Protein AF-A0A0G0CU16-F1 (afdb_monomer)

Solvent-accessible surface area (backbone atoms only — not comparable to full-atom values): 6388 Å² total; per-residue (Å²): 142,84,81,85,85,76,78,87,67,82,56,63,70,59,52,52,53,52,51,53,50,50,52,51,50,52,51,50,51,63,70,43,43,46,70,73,74,39,67,45,77,46,75,73,28,67,60,90,91,70,83,76,92,63,51,65,45,67,37,30,32,38,47,42,58,61,96,53,39,26,51,73,86,39,80,54,73,62,52,96,88,19,39,34,76,50,81,44,78,56,64,94,76,90,79,88,84,48,79,50,108

Sequence (101 aa):
MNNYKFEKGFNIRRFIIIFSVILLLSYGVFNARNLIIGPMIEIYSPSQNTETKENLLTIKGRAKNIAFLSLNSKPIFVDMEGLFEEKLLLSPGSNIIEIRA

Nearest PDB structures (foldseek):
  7oha-assembly1_M  TM=2.672E-01  e=1.670E+00  Saccharomyces cerevisiae
  3mxq-assembly1_A  TM=2.915E-01  e=1.479E+00  Vibrio cholerae O1 biovar El Tor str. N16961
  3mxq-assembly1_C  TM=2.730E-01  e=2.709E+00  Vibrio cholerae O1 biovar El Tor str. N16961
  5fmf-assembly1_O  TM=2.777E-01  e=7.134E+00  Saccharomyces cerevisiae
  2lnj-assembly1_A  TM=2.469E-01  e=7.579E+00  Synechocystis sp. PCC 6803

Structure (mmCIF, N/CA/C/O backbone):
data_AF-A0A0G0CU16-F1
#
_entry.id   AF-A0A0G0CU16-F1
#
loop_
_atom_site.group_PDB
_atom_site.id
_atom_site.type_symbol
_atom_site.label_atom_id
_atom_site.label_alt_id
_atom_site.label_comp_id
_atom_site.label_asym_id
_atom_site.label_entity_id
_atom_site.label_seq_id
_atom_site.pdbx_PDB_ins_code
_atom_site.Cartn_x
_atom_site.Cartn_y
_atom_site.Cartn_z
_atom_site.occupancy
_atom_site.B_iso_or_equiv
_atom_site.auth_seq_id
_atom_site.auth_comp_id
_atom_site.auth_asym_id
_atom_site.auth_atom_id
_atom_site.pdbx_PDB_model_num
ATOM 1 N N . MET A 1 1 ? 50.956 17.107 -51.784 1.00 48.44 1 MET A N 1
ATOM 2 C CA . MET A 1 1 ? 50.721 16.289 -50.577 1.00 48.44 1 MET A CA 1
ATOM 3 C C . MET A 1 1 ? 49.404 16.739 -49.973 1.00 48.44 1 MET A C 1
ATOM 5 O O . MET A 1 1 ? 49.390 17.759 -49.309 1.00 48.44 1 MET A O 1
ATOM 9 N N . ASN A 1 2 ? 48.289 16.083 -50.304 1.00 48.38 2 ASN A N 1
ATOM 10 C CA . ASN A 1 2 ? 47.008 16.397 -49.673 1.00 48.38 2 ASN A CA 1
ATOM 11 C C . ASN A 1 2 ? 46.119 15.156 -49.659 1.00 48.38 2 ASN A C 1
ATOM 13 O O . ASN A 1 2 ? 45.478 14.827 -50.649 1.00 48.38 2 ASN A O 1
ATOM 17 N N . ASN A 1 3 ? 46.124 14.462 -48.525 1.00 47.38 3 ASN A N 1
ATOM 18 C CA . ASN A 1 3 ? 45.204 13.373 -48.238 1.00 47.38 3 ASN A CA 1
ATOM 19 C C . ASN A 1 3 ? 44.310 13.827 -47.086 1.00 47.38 3 ASN A C 1
ATOM 21 O O . ASN A 1 3 ? 44.517 13.433 -45.939 1.00 47.38 3 ASN A O 1
ATOM 25 N N . TYR A 1 4 ? 43.319 14.668 -47.380 1.00 57.97 4 TYR A N 1
ATOM 26 C CA . TYR A 1 4 ? 42.223 14.893 -46.443 1.00 57.97 4 TYR A CA 1
ATOM 27 C C . TYR A 1 4 ? 41.309 13.673 -46.487 1.00 57.97 4 TYR A C 1
ATOM 29 O O . TYR A 1 4 ? 40.362 13.585 -47.259 1.00 57.97 4 TYR A O 1
ATOM 37 N N . LYS A 1 5 ? 41.668 12.679 -45.676 1.00 52.34 5 LYS A N 1
ATOM 38 C CA . LYS A 1 5 ? 40.918 11.444 -45.484 1.00 52.34 5 LYS A CA 1
ATOM 39 C C . LYS A 1 5 ? 39.932 11.648 -44.334 1.00 52.34 5 LYS A C 1
ATOM 41 O O . LYS A 1 5 ? 40.118 11.122 -43.244 1.00 52.34 5 LYS A O 1
ATOM 46 N N . PHE A 1 6 ? 38.894 12.433 -44.576 1.00 63.72 6 PHE A N 1
ATOM 47 C CA . PHE A 1 6 ? 37.722 12.482 -43.714 1.00 63.72 6 PHE A CA 1
ATOM 48 C C . PHE A 1 6 ? 36.516 12.256 -44.596 1.00 63.72 6 PHE A C 1
ATOM 50 O O . PHE A 1 6 ? 36.327 13.008 -45.534 1.00 63.72 6 PHE A O 1
ATOM 57 N N . GLU A 1 7 ? 35.785 11.181 -44.320 1.00 54.78 7 GLU A N 1
ATOM 58 C CA . GLU A 1 7 ? 34.320 11.127 -44.322 1.00 54.78 7 GLU A CA 1
ATOM 59 C C . GLU A 1 7 ? 33.933 9.697 -43.936 1.00 54.78 7 GLU A C 1
ATOM 61 O O . GLU A 1 7 ? 33.567 8.853 -44.753 1.00 54.78 7 GLU A O 1
ATOM 66 N N . LYS A 1 8 ? 34.030 9.388 -42.638 1.00 61.78 8 LYS A N 1
ATOM 67 C CA . LYS A 1 8 ? 33.235 8.287 -42.091 1.00 61.78 8 LYS A CA 1
ATOM 68 C C . LYS A 1 8 ? 31.833 8.857 -41.878 1.00 61.78 8 LYS A C 1
ATOM 70 O O . LYS A 1 8 ? 31.486 9.261 -40.773 1.00 61.78 8 LYS A O 1
ATOM 75 N N . GLY A 1 9 ? 31.093 8.981 -42.981 1.00 64.06 9 GLY A N 1
ATOM 76 C CA . GLY A 1 9 ? 29.760 9.569 -43.021 1.00 64.06 9 GLY A CA 1
ATOM 77 C C . GLY A 1 9 ? 28.836 8.939 -41.982 1.00 64.06 9 GLY A C 1
ATOM 78 O O . GLY A 1 9 ? 28.879 7.732 -41.712 1.00 64.06 9 GLY A O 1
ATOM 79 N N . PHE A 1 10 ? 28.023 9.781 -41.357 1.00 70.19 10 PHE A N 1
ATOM 80 C CA . PHE A 1 10 ? 27.027 9.380 -40.379 1.00 70.19 10 PHE A CA 1
ATOM 81 C C . PHE A 1 10 ? 26.116 8.289 -40.960 1.00 70.19 10 PHE A C 1
ATOM 83 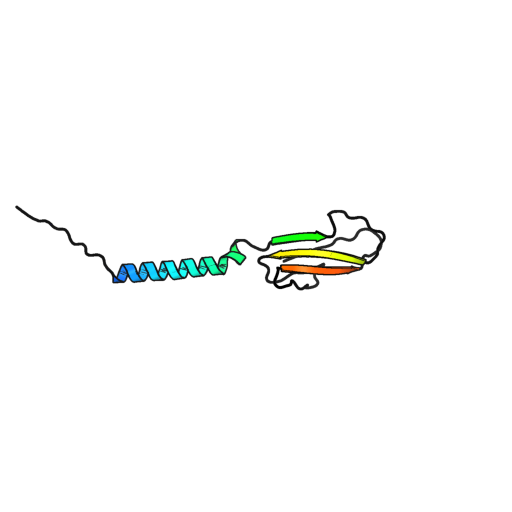O O . PHE A 1 10 ? 25.426 8.486 -41.959 1.00 70.19 10 PHE A O 1
ATOM 90 N N . ASN A 1 11 ? 26.114 7.108 -40.339 1.00 85.19 11 ASN A N 1
ATOM 91 C CA . ASN A 1 11 ? 25.302 5.987 -40.802 1.00 85.19 11 ASN A CA 1
ATOM 92 C C . ASN A 1 11 ? 23.867 6.176 -40.302 1.00 85.19 11 ASN A C 1
ATOM 94 O O . ASN A 1 11 ? 23.503 5.626 -39.261 1.00 85.19 11 ASN A O 1
ATOM 98 N N . ILE A 1 12 ? 23.056 6.931 -41.047 1.00 90.38 12 ILE A N 1
ATOM 99 C CA . ILE A 1 12 ? 21.665 7.268 -40.692 1.00 90.38 12 ILE A CA 1
ATOM 100 C C . ILE A 1 12 ? 20.838 6.041 -40.275 1.00 90.38 12 ILE A C 1
ATOM 102 O O . ILE A 1 12 ? 20.094 6.092 -39.302 1.00 90.38 12 ILE A O 1
ATOM 106 N N . ARG A 1 13 ? 21.051 4.887 -40.923 1.00 89.56 13 ARG A N 1
ATOM 107 C CA . ARG A 1 13 ? 20.410 3.615 -40.553 1.00 89.56 13 ARG A CA 1
ATOM 108 C C . ARG A 1 13 ? 20.747 3.177 -39.124 1.00 89.56 13 ARG A C 1
ATOM 110 O O . ARG A 1 13 ? 19.862 2.741 -38.398 1.00 89.56 13 ARG A O 1
ATOM 117 N N . ARG A 1 14 ? 22.017 3.279 -38.714 1.00 92.50 14 ARG A N 1
ATOM 118 C CA . ARG A 1 14 ? 22.443 2.932 -37.345 1.00 92.50 14 ARG A CA 1
ATOM 119 C C . ARG A 1 14 ? 21.867 3.912 -36.334 1.00 92.50 14 ARG A C 1
ATOM 121 O O . ARG A 1 14 ? 21.447 3.482 -35.268 1.00 92.50 14 ARG A O 1
ATOM 128 N N . PHE A 1 15 ? 21.812 5.194 -36.686 1.00 94.44 15 PHE A N 1
ATOM 129 C CA . PHE A 1 15 ? 21.200 6.207 -35.835 1.00 94.44 15 PHE A CA 1
ATOM 130 C C . PHE A 1 15 ? 19.718 5.923 -35.585 1.00 94.44 15 PHE A C 1
ATOM 132 O O . PHE A 1 15 ? 19.309 5.894 -34.431 1.00 94.44 15 PHE A O 1
ATOM 139 N N . ILE A 1 16 ? 18.943 5.629 -36.636 1.00 96.56 16 ILE A N 1
ATOM 140 C CA . ILE A 1 16 ? 17.519 5.290 -36.505 1.00 96.56 16 ILE A CA 1
ATOM 141 C C . ILE A 1 16 ? 17.336 4.072 -35.597 1.00 96.56 16 ILE A C 1
ATOM 143 O O . ILE A 1 16 ? 16.513 4.115 -34.693 1.00 96.56 16 ILE A O 1
ATOM 147 N N . ILE A 1 17 ? 18.136 3.016 -35.779 1.00 96.75 17 ILE A N 1
ATOM 148 C CA . ILE A 1 17 ? 18.046 1.810 -34.941 1.00 96.75 17 ILE A CA 1
ATOM 149 C C . ILE A 1 17 ? 18.323 2.140 -33.470 1.00 96.75 17 ILE A C 1
ATOM 151 O O . ILE A 1 17 ? 17.542 1.759 -32.604 1.00 96.75 17 ILE A O 1
ATOM 155 N N . ILE A 1 18 ? 19.408 2.864 -33.181 1.00 96.88 18 ILE A N 1
ATOM 156 C CA . ILE A 1 18 ? 19.762 3.246 -31.807 1.00 96.88 18 ILE A CA 1
ATOM 157 C C . ILE A 1 18 ? 18.662 4.119 -31.199 1.00 96.88 18 ILE A C 1
ATOM 159 O O . ILE A 1 18 ? 18.241 3.880 -30.071 1.00 96.88 18 ILE A O 1
ATOM 163 N N . PHE A 1 19 ? 18.154 5.087 -31.959 1.00 97.19 19 PHE A N 1
ATOM 164 C CA . PHE A 1 19 ? 17.080 5.967 -31.524 1.00 97.19 19 PHE A CA 1
ATOM 165 C C . PHE A 1 19 ? 15.789 5.196 -31.218 1.00 97.19 19 PHE A C 1
ATOM 167 O O . PHE A 1 19 ? 15.202 5.383 -30.155 1.00 97.19 19 PHE A O 1
ATOM 174 N N . SER A 1 20 ? 15.379 4.273 -32.092 1.00 97.81 20 SER A N 1
ATOM 175 C CA . SER A 1 20 ? 14.214 3.413 -31.864 1.00 97.81 20 SER A CA 1
ATOM 176 C C . SER A 1 20 ? 14.37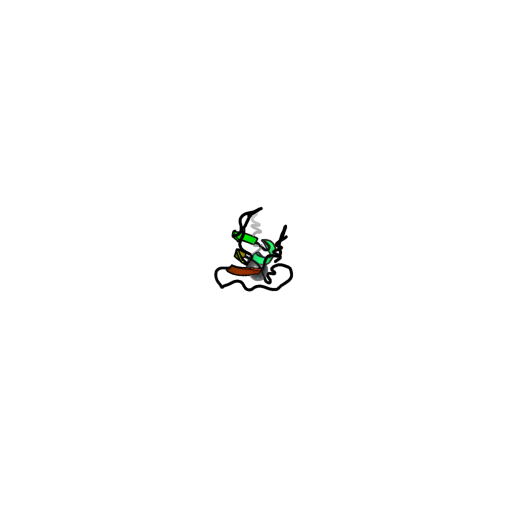8 2.533 -30.625 1.00 97.81 20 SER A C 1
ATOM 178 O O . SER A 1 20 ? 13.439 2.407 -29.844 1.00 97.81 20 SER A O 1
ATOM 180 N N . VAL A 1 21 ? 15.565 1.957 -30.402 1.00 98.19 21 VAL A N 1
ATOM 181 C CA . VAL A 1 21 ? 15.844 1.161 -29.195 1.00 98.19 21 VAL A CA 1
ATOM 182 C C . VAL A 1 21 ? 15.745 2.025 -27.940 1.00 98.19 21 VAL A C 1
ATOM 184 O O . VAL A 1 21 ? 15.101 1.616 -26.977 1.00 98.19 21 VAL A O 1
ATOM 187 N N . ILE A 1 22 ? 16.321 3.230 -27.954 1.00 98.19 22 ILE A N 1
ATOM 188 C CA . ILE A 1 22 ? 16.227 4.166 -26.827 1.00 98.19 22 ILE A CA 1
ATOM 189 C C . ILE A 1 22 ? 14.763 4.511 -26.540 1.00 98.19 22 ILE A C 1
ATOM 191 O O . ILE A 1 22 ? 14.351 4.425 -25.389 1.00 98.19 22 ILE A O 1
ATOM 195 N N . LEU A 1 23 ? 13.956 4.821 -27.561 1.00 98.31 23 LEU A N 1
ATOM 196 C CA . LEU A 1 23 ? 12.531 5.114 -27.382 1.00 98.31 23 LEU A CA 1
ATOM 197 C C . LEU A 1 23 ? 11.767 3.954 -26.736 1.00 98.31 23 LEU A C 1
ATOM 199 O O . LEU A 1 23 ? 10.984 4.178 -25.814 1.00 98.31 23 LEU A O 1
ATOM 203 N N . LEU A 1 24 ? 12.008 2.721 -27.187 1.00 98.19 24 LEU A N 1
ATOM 204 C CA . LEU A 1 24 ? 11.363 1.535 -26.621 1.00 98.19 24 LEU A CA 1
ATOM 205 C C . LEU A 1 24 ? 11.773 1.307 -25.164 1.00 98.19 24 LEU A C 1
ATOM 207 O O . LEU A 1 24 ? 10.916 1.030 -24.327 1.00 98.19 24 LEU A O 1
ATOM 211 N N . LEU A 1 25 ? 13.060 1.467 -24.842 1.00 97.81 25 LEU A N 1
ATOM 212 C CA . LEU A 1 25 ? 13.553 1.345 -23.470 1.00 97.81 25 LEU A CA 1
ATOM 213 C C . LEU A 1 25 ? 12.980 2.442 -22.569 1.00 97.81 25 LEU A C 1
ATOM 215 O O . LEU A 1 25 ? 12.480 2.140 -21.488 1.00 97.81 25 LEU A O 1
ATOM 219 N N . SER A 1 26 ? 12.991 3.698 -23.019 1.00 97.50 26 SER A N 1
ATOM 220 C CA . SER A 1 26 ? 12.401 4.821 -22.286 1.00 97.50 26 SER A CA 1
ATOM 221 C C . SER A 1 26 ? 10.913 4.606 -22.032 1.00 97.50 26 SER A C 1
ATOM 223 O O . SER A 1 26 ? 10.448 4.816 -20.914 1.00 97.50 26 SER A O 1
ATOM 225 N N . TYR A 1 27 ? 10.169 4.135 -23.035 1.00 97.31 27 TYR A N 1
ATOM 226 C CA . TYR A 1 27 ? 8.757 3.807 -22.876 1.00 97.31 27 TYR A CA 1
ATOM 227 C C . TYR A 1 27 ? 8.549 2.645 -21.897 1.00 97.31 27 TYR A C 1
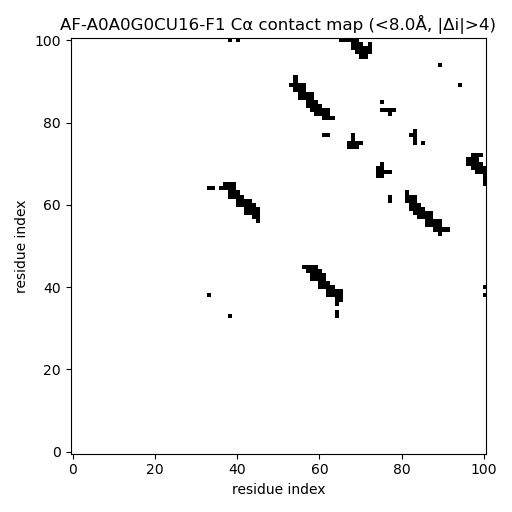ATOM 229 O O . TYR A 1 27 ? 7.679 2.721 -21.030 1.00 97.31 27 TYR A O 1
ATOM 237 N N . GLY A 1 28 ? 9.370 1.596 -21.978 1.00 97.19 28 GLY A N 1
ATOM 238 C CA . GLY A 1 28 ? 9.335 0.475 -21.040 1.00 97.19 28 GLY A CA 1
ATOM 239 C C . GLY A 1 28 ? 9.538 0.927 -19.593 1.00 97.19 28 GLY A C 1
ATOM 240 O O . GLY A 1 28 ? 8.715 0.623 -18.733 1.00 97.19 28 GLY A O 1
ATOM 241 N N . VAL A 1 29 ? 10.571 1.734 -19.337 1.00 96.62 29 VAL A N 1
ATOM 242 C CA . VAL A 1 29 ? 10.847 2.304 -18.007 1.00 96.62 29 VAL A CA 1
ATOM 243 C C . VAL A 1 29 ? 9.705 3.207 -17.543 1.00 96.62 29 VAL A C 1
ATOM 245 O O . VAL A 1 29 ? 9.275 3.113 -16.396 1.00 96.62 29 VAL A O 1
ATOM 248 N N . PHE A 1 30 ? 9.166 4.048 -18.430 1.00 95.88 30 PHE A N 1
ATOM 249 C CA . PHE A 1 30 ? 8.046 4.922 -18.096 1.00 95.88 30 PHE A CA 1
ATOM 250 C C . PHE A 1 30 ? 6.807 4.131 -17.664 1.00 95.88 30 PHE A C 1
ATOM 252 O O . PHE A 1 30 ? 6.164 4.506 -16.685 1.00 95.88 30 PHE A O 1
ATOM 259 N N . ASN A 1 31 ? 6.480 3.025 -18.337 1.00 94.44 31 ASN A N 1
ATOM 260 C CA . ASN A 1 31 ? 5.356 2.170 -17.942 1.00 94.44 31 ASN A CA 1
ATOM 261 C C . ASN A 1 31 ? 5.648 1.373 -16.668 1.00 94.44 31 ASN A C 1
ATOM 263 O O . ASN A 1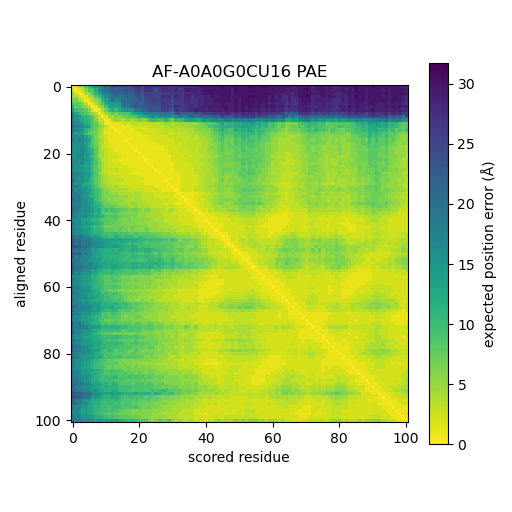 31 ? 4.781 1.255 -15.806 1.00 94.44 31 ASN A O 1
ATOM 267 N N . ALA A 1 32 ? 6.877 0.878 -16.509 1.00 93.81 32 ALA A N 1
ATOM 268 C CA . ALA A 1 32 ? 7.287 0.105 -15.341 1.00 93.81 32 ALA A CA 1
ATOM 269 C C . ALA A 1 32 ? 7.494 0.957 -14.076 1.00 93.81 32 ALA A C 1
ATOM 271 O O . ALA A 1 32 ? 7.666 0.398 -12.997 1.00 93.81 32 ALA A O 1
ATOM 272 N N . ARG A 1 33 ? 7.462 2.295 -14.167 1.00 93.69 33 ARG A N 1
ATOM 273 C CA . ARG A 1 33 ? 7.787 3.205 -13.053 1.00 93.69 33 ARG A CA 1
ATOM 274 C C . ARG A 1 33 ? 7.037 2.884 -11.753 1.00 93.69 33 ARG A C 1
ATOM 276 O O . ARG A 1 33 ? 7.647 2.896 -10.692 1.00 93.69 33 ARG A O 1
ATOM 283 N N . ASN A 1 34 ? 5.746 2.553 -11.833 1.00 90.88 34 ASN A N 1
ATOM 284 C CA . ASN A 1 34 ? 4.930 2.266 -10.649 1.00 90.88 34 ASN A CA 1
ATOM 285 C C . ASN A 1 34 ? 5.374 0.956 -9.982 1.00 90.88 34 ASN A C 1
ATOM 287 O O . ASN A 1 34 ? 5.438 0.882 -8.762 1.00 90.88 34 ASN A O 1
ATOM 291 N N . LEU A 1 35 ? 5.748 -0.044 -10.786 1.00 89.75 35 LEU A N 1
ATOM 292 C CA . LEU A 1 35 ? 6.287 -1.312 -10.297 1.00 89.75 35 LEU A CA 1
ATOM 293 C C . LEU A 1 35 ? 7.683 -1.134 -9.678 1.00 89.75 35 LEU A C 1
ATOM 295 O O . LEU A 1 35 ? 7.979 -1.753 -8.665 1.00 89.75 35 LEU A O 1
ATOM 299 N N . ILE A 1 36 ? 8.523 -0.273 -10.264 1.00 92.38 36 ILE A N 1
ATOM 300 C CA . ILE A 1 36 ? 9.885 0.010 -9.779 1.00 92.38 36 ILE A CA 1
ATOM 301 C C . ILE A 1 36 ? 9.859 0.776 -8.449 1.00 92.38 36 ILE A C 1
ATOM 303 O O . ILE A 1 36 ? 10.652 0.477 -7.561 1.00 92.38 36 ILE A O 1
ATOM 307 N N . ILE A 1 37 ? 8.968 1.764 -8.308 1.00 93.06 37 ILE A N 1
ATOM 308 C CA . ILE A 1 37 ? 8.803 2.532 -7.060 1.00 93.06 37 ILE A CA 1
ATOM 309 C C . ILE A 1 37 ? 8.192 1.652 -5.962 1.00 93.06 37 ILE A C 1
ATOM 311 O O . ILE A 1 37 ? 8.510 1.823 -4.787 1.00 93.06 37 ILE A O 1
ATOM 315 N N . GLY A 1 38 ? 7.342 0.701 -6.354 1.00 92.31 38 GLY A N 1
ATOM 316 C CA . GLY A 1 38 ? 6.649 -0.191 -5.441 1.00 92.31 38 GLY A CA 1
ATOM 317 C C . GLY A 1 38 ? 5.421 0.452 -4.786 1.00 92.31 38 GLY A C 1
ATOM 318 O O . GLY A 1 38 ? 5.142 1.643 -4.992 1.00 92.31 38 GLY A O 1
ATOM 319 N N . PRO A 1 39 ? 4.666 -0.352 -4.018 1.00 94.50 39 PRO A N 1
ATOM 320 C CA . PRO A 1 39 ? 3.445 0.083 -3.362 1.00 94.50 39 PRO A CA 1
ATOM 321 C C . PRO A 1 39 ? 3.751 1.060 -2.222 1.00 94.50 39 PRO A C 1
ATOM 323 O O . PRO A 1 39 ? 4.677 0.864 -1.438 1.00 94.50 39 PRO A O 1
ATOM 326 N N . MET A 1 40 ? 2.934 2.102 -2.101 1.00 95.25 40 MET A N 1
ATOM 327 C CA . MET A 1 40 ? 2.982 3.048 -0.988 1.00 95.25 40 MET A CA 1
ATOM 328 C C . MET A 1 40 ? 1.615 3.084 -0.318 1.00 95.25 40 MET A C 1
ATOM 330 O O . MET A 1 40 ? 0.616 3.346 -0.984 1.00 95.25 40 MET A O 1
ATOM 334 N N . ILE A 1 41 ? 1.584 2.843 0.991 1.00 95.69 41 ILE A N 1
ATOM 335 C CA . ILE A 1 41 ? 0.371 2.896 1.806 1.00 95.69 41 ILE A CA 1
ATOM 336 C C . ILE A 1 41 ? 0.572 3.948 2.893 1.00 95.69 41 ILE A C 1
ATOM 338 O O . ILE A 1 41 ? 1.557 3.919 3.626 1.00 95.69 41 ILE A O 1
ATOM 342 N N . GLU A 1 42 ? -0.383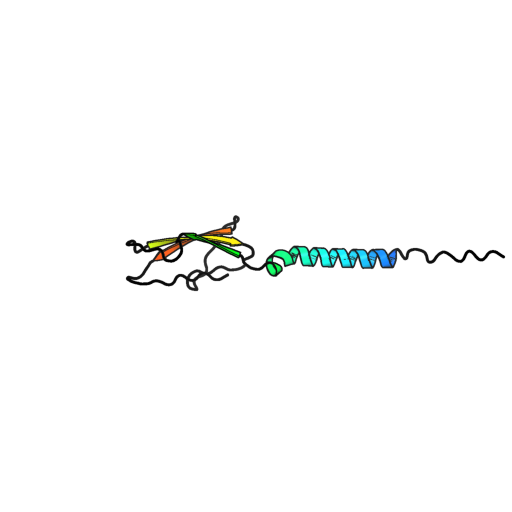 4.860 3.003 1.00 95.88 42 GLU A N 1
ATOM 343 C CA . GLU A 1 42 ? -0.462 5.879 4.039 1.00 95.88 42 GLU A CA 1
ATOM 344 C C . GLU A 1 42 ? -1.767 5.676 4.816 1.00 95.88 42 GLU A C 1
ATOM 346 O O . GLU A 1 42 ? -2.844 5.639 4.223 1.00 95.88 42 GLU A O 1
ATOM 351 N N . ILE A 1 43 ? -1.682 5.516 6.137 1.00 96.06 43 ILE A N 1
ATOM 352 C CA . ILE A 1 43 ? -2.853 5.330 7.002 1.00 96.06 43 ILE A CA 1
ATOM 353 C C . ILE A 1 43 ? -3.196 6.669 7.655 1.00 96.06 43 ILE A C 1
ATOM 355 O O . ILE A 1 43 ? -2.371 7.249 8.355 1.00 96.06 43 ILE A O 1
ATOM 359 N N . TYR A 1 44 ? -4.420 7.148 7.432 1.00 96.12 44 TYR A N 1
ATOM 360 C CA . TYR A 1 44 ? -4.951 8.376 8.032 1.00 96.12 44 TYR A CA 1
ATOM 361 C C . TYR A 1 44 ? -5.701 8.104 9.338 1.00 96.12 44 TYR A C 1
ATOM 363 O O . TYR A 1 44 ? -5.693 8.931 10.244 1.00 96.12 44 TYR A O 1
ATOM 371 N N . SER A 1 45 ? -6.364 6.950 9.429 1.00 94.94 45 SER A N 1
ATOM 372 C CA . SER A 1 45 ? -7.090 6.495 10.615 1.00 94.94 45 SER A CA 1
ATOM 373 C C . SER A 1 45 ? -7.114 4.966 10.648 1.00 94.94 45 SER A C 1
ATOM 375 O O . SER A 1 45 ? -7.285 4.361 9.588 1.00 94.94 45 SER A O 1
ATOM 377 N N . PRO A 1 46 ? -7.025 4.321 11.822 1.00 93.94 46 PRO A N 1
ATOM 378 C CA . PRO A 1 46 ? -6.730 4.908 13.134 1.00 93.94 46 PRO A CA 1
ATOM 379 C C . PRO A 1 46 ? -5.269 5.377 13.242 1.00 93.94 46 PRO A C 1
ATOM 381 O O . PRO A 1 46 ? -4.422 4.979 12.443 1.00 93.94 46 PRO A O 1
ATOM 384 N N . SER A 1 47 ? -4.952 6.189 14.253 1.00 92.12 47 SER A N 1
ATOM 385 C CA . SER A 1 47 ? -3.553 6.415 14.623 1.00 92.12 47 SER A CA 1
ATOM 386 C C . SER A 1 47 ? -2.968 5.156 15.269 1.00 92.12 47 SER A C 1
ATOM 388 O O . SER A 1 47 ? -3.686 4.293 15.791 1.00 92.12 47 SER A O 1
ATOM 390 N N . GLN A 1 48 ? -1.645 5.028 15.231 1.00 89.12 48 GLN A N 1
ATOM 391 C CA . GLN A 1 48 ? -0.968 3.876 15.814 1.00 89.12 48 GLN A CA 1
ATOM 392 C C . GLN A 1 48 ? -1.277 3.764 17.317 1.00 89.12 48 GLN A C 1
ATOM 394 O O . GLN A 1 48 ? -1.214 4.756 18.039 1.00 89.12 48 GLN A O 1
ATOM 399 N N . ASN A 1 49 ? -1.597 2.548 17.775 1.00 89.19 49 ASN A N 1
ATOM 400 C CA . ASN A 1 49 ? -1.974 2.239 19.162 1.00 89.19 49 ASN A CA 1
ATOM 401 C C . ASN A 1 49 ? -3.218 2.998 19.675 1.00 89.19 49 ASN A C 1
ATOM 403 O O . ASN A 1 49 ? -3.284 3.359 20.846 1.00 89.19 49 ASN A O 1
ATOM 407 N N . THR A 1 50 ? -4.207 3.246 18.809 1.00 91.38 50 THR A N 1
ATOM 408 C CA . THR A 1 50 ? -5.489 3.846 19.219 1.00 91.38 50 THR A CA 1
ATOM 409 C C . THR A 1 50 ? -6.232 2.963 20.224 1.00 91.38 50 THR A C 1
ATOM 411 O O . THR A 1 50 ? -6.454 1.779 19.974 1.00 91.38 50 THR A O 1
ATOM 414 N N . GLU A 1 51 ? -6.709 3.572 21.310 1.00 93.69 51 GLU A N 1
ATOM 415 C CA . GLU A 1 51 ? -7.665 2.973 22.241 1.00 93.69 51 GLU A CA 1
ATOM 416 C C . GLU A 1 51 ? -9.076 3.496 21.952 1.00 93.69 51 GLU A C 1
ATOM 418 O O . GLU A 1 51 ? -9.287 4.697 21.782 1.00 93.69 51 GLU A O 1
ATOM 423 N N . THR A 1 52 ? -10.064 2.603 21.905 1.00 93.19 52 THR A N 1
ATOM 424 C CA . THR A 1 52 ? -11.466 2.974 21.689 1.00 93.19 52 THR A CA 1
ATOM 425 C C . THR A 1 52 ? -12.405 2.102 22.513 1.00 93.19 52 THR A C 1
ATOM 427 O O . THR A 1 52 ? -12.099 0.953 22.829 1.00 93.19 52 THR A O 1
ATOM 430 N N . LYS A 1 53 ? -13.562 2.667 22.872 1.00 93.94 53 LYS A N 1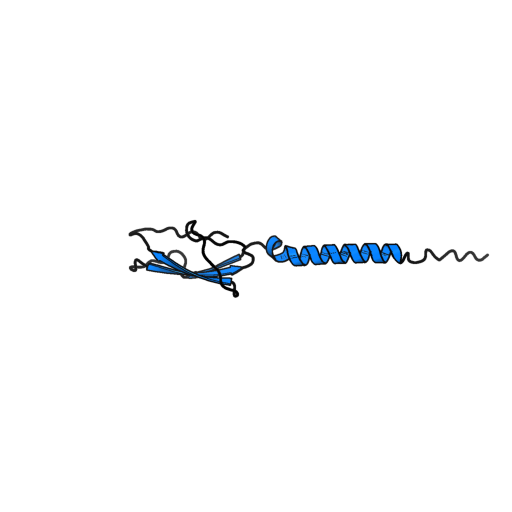
ATOM 431 C CA . LYS A 1 53 ? -14.687 1.945 23.488 1.00 93.94 53 LYS A CA 1
ATOM 432 C C . LYS A 1 53 ? -15.711 1.477 22.453 1.00 93.94 53 LYS A C 1
ATOM 434 O O . LYS A 1 53 ? -16.651 0.770 22.802 1.00 93.94 53 LYS A O 1
ATOM 439 N N . GLU A 1 54 ? -15.566 1.918 21.207 1.00 92.94 54 GLU A N 1
ATOM 440 C CA . GLU A 1 54 ? -16.449 1.538 20.116 1.00 92.94 54 GLU A CA 1
ATOM 441 C C . GLU A 1 54 ? -16.029 0.186 19.546 1.00 92.94 54 GLU A C 1
ATOM 443 O O . GLU A 1 54 ? -14.851 -0.067 19.305 1.00 92.94 54 GLU A O 1
ATOM 448 N N . ASN A 1 55 ? -17.008 -0.670 19.261 1.00 93.38 55 ASN A N 1
ATOM 449 C CA . ASN A 1 55 ? -16.748 -1.964 18.631 1.00 93.38 55 ASN A CA 1
ATOM 450 C C . ASN A 1 55 ? -16.614 -1.856 17.106 1.00 93.38 55 ASN A C 1
ATOM 452 O O . ASN A 1 55 ? -16.374 -2.863 16.451 1.00 93.38 55 ASN A O 1
ATOM 456 N N . LEU A 1 56 ? -16.803 -0.674 16.518 1.00 95.12 56 LEU A N 1
ATOM 457 C CA . LEU A 1 56 ? -16.708 -0.449 15.081 1.00 95.12 56 LEU A CA 1
ATOM 458 C C . LEU A 1 56 ? -15.670 0.636 14.818 1.00 95.12 56 LEU A C 1
ATOM 460 O O . LEU A 1 56 ? -15.851 1.776 15.226 1.00 95.12 56 LEU A O 1
ATOM 464 N N . LEU A 1 57 ? -14.602 0.287 14.112 1.00 95.00 57 LEU A N 1
ATOM 465 C CA . LEU A 1 57 ? -13.516 1.200 13.795 1.00 95.00 57 LEU A CA 1
ATOM 466 C C . LEU A 1 57 ? -13.487 1.481 12.298 1.00 95.00 57 LEU A C 1
ATOM 468 O O . LEU A 1 57 ? -13.551 0.561 11.486 1.00 95.00 57 LEU A O 1
ATOM 472 N N . THR A 1 58 ? -13.369 2.754 11.927 1.00 96.00 58 THR A N 1
ATOM 473 C CA . THR A 1 58 ? -13.224 3.144 10.521 1.00 96.00 58 THR A CA 1
ATOM 474 C C . THR A 1 58 ? -11.753 3.354 10.190 1.00 96.00 58 THR A C 1
ATOM 47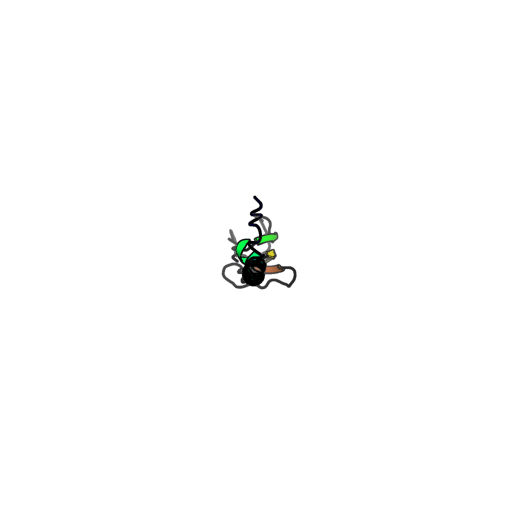6 O O . THR A 1 58 ? -11.077 4.204 10.777 1.00 96.00 58 THR A O 1
ATOM 479 N N . ILE A 1 59 ? -11.271 2.575 9.230 1.00 96.50 59 ILE A N 1
ATOM 480 C CA . ILE A 1 59 ? -9.906 2.613 8.729 1.00 96.50 59 ILE A CA 1
ATOM 481 C C . ILE A 1 59 ? -9.920 3.420 7.440 1.00 96.50 59 ILE A C 1
ATOM 483 O O . ILE A 1 59 ? -10.672 3.107 6.518 1.00 96.50 59 ILE A O 1
ATOM 487 N N . LYS A 1 60 ? -9.103 4.468 7.389 1.00 97.12 60 LYS A N 1
ATOM 488 C CA . LYS A 1 60 ? -8.975 5.358 6.236 1.00 97.12 60 LYS A CA 1
ATOM 489 C C . LYS A 1 60 ? -7.518 5.492 5.864 1.00 97.12 60 LYS A C 1
ATOM 491 O O . LYS A 1 60 ? -6.659 5.604 6.739 1.00 97.12 60 LYS A O 1
ATOM 496 N N . GLY A 1 61 ? -7.247 5.557 4.576 1.00 97.06 61 GLY A N 1
ATOM 497 C CA . GLY A 1 61 ? -5.894 5.748 4.093 1.00 97.06 61 GLY A CA 1
ATOM 498 C C . GLY A 1 61 ? -5.846 6.010 2.604 1.00 97.06 61 GLY A C 1
ATOM 499 O O . GLY A 1 61 ? -6.872 6.161 1.940 1.00 97.06 61 GLY A O 1
ATOM 500 N N . ARG A 1 62 ? -4.622 6.050 2.091 1.00 97.38 62 ARG A N 1
ATOM 501 C CA . ARG A 1 62 ? -4.319 6.150 0.673 1.00 97.38 62 ARG A CA 1
ATOM 502 C C . ARG A 1 62 ? -3.325 5.070 0.281 1.00 97.38 62 ARG A C 1
ATOM 504 O O . ARG A 1 62 ? -2.309 4.896 0.946 1.00 97.38 62 ARG A O 1
ATOM 511 N N . ALA A 1 63 ? -3.582 4.390 -0.825 1.00 96.81 63 ALA A N 1
ATOM 512 C CA . ALA A 1 63 ? -2.659 3.464 -1.451 1.00 96.81 63 ALA A CA 1
ATOM 513 C C . ALA A 1 63 ? -2.303 3.941 -2.867 1.00 96.81 63 ALA A C 1
ATOM 515 O O . ALA A 1 63 ? -3.159 4.371 -3.639 1.00 96.81 63 ALA A O 1
ATOM 516 N N . LYS A 1 64 ? -1.018 3.881 -3.214 1.00 95.62 64 LYS A N 1
ATOM 517 C CA . LYS A 1 64 ? -0.483 4.241 -4.532 1.00 95.62 64 LYS A CA 1
ATOM 518 C C . LYS A 1 64 ? 0.382 3.117 -5.074 1.00 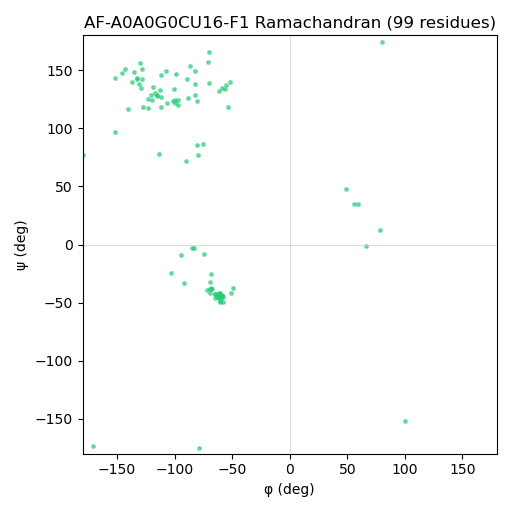95.62 64 LYS A C 1
ATOM 520 O O . LYS A 1 64 ? 1.035 2.418 -4.305 1.00 95.62 64 LYS A O 1
ATOM 525 N N . ASN A 1 65 ? 0.430 3.003 -6.403 1.00 94.19 65 ASN A N 1
ATOM 526 C CA . ASN A 1 65 ? 1.201 1.979 -7.118 1.00 94.19 65 ASN A CA 1
ATOM 527 C C . ASN A 1 65 ? 0.841 0.545 -6.696 1.00 94.19 65 ASN A C 1
ATOM 529 O O . ASN A 1 65 ? 1.705 -0.327 -6.649 1.00 94.19 65 ASN A O 1
ATOM 533 N N . ILE A 1 66 ? -0.431 0.311 -6.376 1.00 92.56 66 ILE A N 1
ATOM 534 C CA . ILE A 1 66 ? -0.926 -0.998 -5.961 1.00 92.56 66 ILE A CA 1
ATOM 535 C C . ILE A 1 66 ? -1.781 -1.622 -7.065 1.00 92.56 66 ILE A C 1
ATOM 537 O O . ILE A 1 66 ? -2.452 -0.912 -7.813 1.00 92.56 66 ILE A O 1
ATOM 541 N N . ALA A 1 67 ? -1.770 -2.950 -7.150 1.00 89.38 67 ALA A N 1
ATOM 542 C CA . ALA A 1 67 ? -2.720 -3.711 -7.967 1.00 89.38 67 ALA A CA 1
ATOM 543 C C . ALA A 1 67 ? -3.814 -4.367 -7.111 1.00 89.38 67 ALA A C 1
ATOM 545 O O . ALA A 1 67 ? -4.904 -4.654 -7.599 1.00 89.38 67 ALA A O 1
ATOM 546 N N . PHE A 1 68 ? -3.515 -4.603 -5.835 1.00 92.81 68 PHE A N 1
ATOM 547 C CA . PHE A 1 68 ? -4.377 -5.266 -4.876 1.00 92.81 68 PHE A CA 1
ATOM 548 C C . PHE A 1 68 ? -4.152 -4.637 -3.499 1.00 92.81 68 PHE A C 1
ATOM 550 O O . PHE A 1 68 ? -3.049 -4.194 -3.198 1.00 92.81 68 PHE A O 1
ATOM 557 N N . LEU A 1 69 ? -5.196 -4.576 -2.677 1.00 96.38 69 LEU A N 1
ATOM 558 C CA . LEU A 1 69 ? -5.106 -4.157 -1.284 1.00 96.38 69 LEU A CA 1
ATOM 559 C C . LEU A 1 69 ? -5.952 -5.105 -0.450 1.00 96.38 69 LEU A C 1
ATOM 561 O O . LEU A 1 69 ? -7.053 -5.485 -0.853 1.00 96.38 69 LEU A O 1
ATOM 565 N N . SER A 1 70 ? -5.456 -5.468 0.723 1.00 96.69 70 SER A N 1
ATOM 566 C CA . SER A 1 70 ? -6.207 -6.267 1.680 1.00 96.69 70 SER A CA 1
ATOM 567 C C . SER A 1 70 ? -6.130 -5.696 3.085 1.00 96.69 70 SER A C 1
ATOM 569 O O . SER A 1 70 ? -5.090 -5.193 3.508 1.00 96.69 70 SER A O 1
ATOM 571 N N . LEU A 1 71 ? -7.250 -5.820 3.791 1.00 96.56 71 LEU A N 1
ATOM 572 C CA . LEU A 1 71 ? -7.422 -5.559 5.211 1.00 96.56 71 LEU A CA 1
ATOM 573 C C . LEU A 1 71 ? -7.679 -6.897 5.908 1.00 96.56 71 LEU A C 1
ATOM 575 O O . LEU A 1 71 ? -8.681 -7.549 5.620 1.00 96.56 71 LEU A O 1
ATOM 579 N N . ASN A 1 72 ? -6.809 -7.316 6.827 1.00 94.75 72 ASN A N 1
ATOM 580 C CA . ASN A 1 72 ? -6.929 -8.594 7.543 1.00 94.75 72 ASN A CA 1
ATOM 581 C C . ASN A 1 72 ? -7.185 -9.784 6.593 1.00 94.75 72 ASN A C 1
ATOM 583 O O . ASN A 1 72 ? -8.093 -10.585 6.802 1.00 94.75 72 ASN A O 1
ATOM 587 N N . SER A 1 73 ? -6.402 -9.877 5.512 1.00 93.88 73 SER A N 1
ATOM 588 C CA . SER A 1 73 ? -6.548 -10.866 4.423 1.00 93.88 73 SER A CA 1
ATOM 589 C C . SER A 1 73 ? -7.820 -10.757 3.565 1.00 93.88 73 SER A C 1
ATOM 591 O O . SER A 1 73 ? -7.965 -11.507 2.600 1.00 93.88 73 SER A O 1
ATOM 593 N N . LYS A 1 74 ? -8.728 -9.815 3.847 1.00 94.50 74 LYS A N 1
ATOM 594 C CA . LYS A 1 74 ? -9.895 -9.527 3.005 1.00 94.50 74 LYS A CA 1
ATOM 595 C C . LYS A 1 74 ? -9.520 -8.480 1.946 1.00 94.50 74 LYS A C 1
ATOM 597 O O . LYS A 1 74 ? -9.063 -7.407 2.330 1.00 94.50 74 LYS A O 1
ATOM 602 N N . PRO A 1 75 ? -9.741 -8.735 0.644 1.00 96.50 75 PRO A N 1
ATOM 603 C CA . PRO A 1 75 ? -9.591 -7.718 -0.394 1.00 96.50 75 PRO A CA 1
ATOM 604 C C . PRO A 1 75 ? -10.452 -6.483 -0.111 1.00 96.50 75 PRO A C 1
ATOM 606 O O . PRO A 1 75 ? -11.620 -6.619 0.264 1.00 96.50 75 PRO A O 1
ATOM 609 N N . ILE A 1 76 ? -9.885 -5.298 -0.320 1.00 96.75 76 ILE A N 1
ATOM 610 C CA . ILE A 1 76 ? -10.586 -4.015 -0.213 1.00 96.75 76 ILE A CA 1
ATOM 611 C C . ILE A 1 76 ? -10.330 -3.173 -1.460 1.00 96.75 76 ILE A C 1
ATOM 613 O O . ILE A 1 76 ? -9.344 -3.375 -2.172 1.00 96.75 76 ILE A O 1
ATOM 617 N N . PHE A 1 77 ? -11.240 -2.246 -1.739 1.00 94.69 77 PHE A N 1
ATOM 618 C CA . PHE A 1 77 ? -11.166 -1.405 -2.928 1.00 94.69 77 PHE A CA 1
ATOM 619 C C . PHE A 1 77 ? -10.577 -0.036 -2.598 1.00 94.69 77 PHE A C 1
ATOM 621 O O . PHE A 1 77 ? -10.788 0.508 -1.515 1.00 94.69 77 PHE A O 1
ATOM 628 N N . VAL A 1 78 ? -9.849 0.510 -3.567 1.00 95.56 78 VAL A N 1
ATOM 629 C CA . VAL A 1 78 ? -9.380 1.896 -3.578 1.00 95.56 78 VAL A CA 1
ATOM 630 C C . VAL A 1 78 ? -10.111 2.648 -4.679 1.00 95.56 78 VAL A C 1
ATOM 632 O O . VAL A 1 78 ? -10.439 2.066 -5.717 1.00 95.56 78 VAL A O 1
ATOM 635 N N . ASP A 1 79 ? -10.382 3.925 -4.453 1.00 95.25 79 ASP A N 1
ATOM 636 C CA . ASP A 1 79 ? -10.965 4.797 -5.469 1.00 95.25 79 ASP A CA 1
ATOM 637 C C . ASP A 1 79 ? -9.920 5.288 -6.493 1.00 95.25 79 ASP A C 1
ATOM 639 O O . ASP A 1 79 ? -8.758 4.866 -6.499 1.00 95.25 79 ASP A O 1
ATOM 643 N N . MET A 1 80 ? -10.345 6.170 -7.404 1.00 92.50 80 MET A N 1
ATOM 644 C CA . MET A 1 80 ? -9.496 6.703 -8.477 1.00 92.50 80 MET A CA 1
ATOM 645 C C . MET A 1 80 ? -8.385 7.620 -7.946 1.00 92.50 80 MET A C 1
ATOM 647 O O . MET A 1 80 ? -7.330 7.753 -8.568 1.00 92.50 80 MET A O 1
ATOM 651 N N . GLU A 1 81 ? -8.605 8.230 -6.787 1.00 94.62 81 GLU A N 1
ATOM 652 C CA . GLU A 1 81 ? -7.665 9.070 -6.056 1.00 94.62 81 GLU A CA 1
ATOM 653 C C . GLU A 1 81 ? -6.711 8.242 -5.167 1.00 94.62 81 GLU A C 1
ATOM 655 O O . GLU A 1 81 ? -5.792 8.793 -4.540 1.00 94.62 81 GLU A O 1
ATOM 660 N N . GLY A 1 82 ? -6.907 6.920 -5.132 1.00 95.06 82 GLY A N 1
ATOM 661 C CA . GLY A 1 82 ? -6.160 5.955 -4.334 1.00 95.06 82 GLY A CA 1
ATOM 662 C C . GLY A 1 82 ? -6.575 5.922 -2.865 1.00 95.06 82 GLY A C 1
ATOM 663 O O . GLY A 1 82 ? -5.842 5.368 -2.053 1.00 95.06 82 GLY A O 1
ATOM 664 N N . LEU A 1 83 ? -7.687 6.541 -2.482 1.00 97.50 83 LEU A N 1
ATOM 665 C CA . LEU A 1 83 ? -8.205 6.519 -1.118 1.00 97.50 83 LEU A CA 1
ATOM 666 C C . LEU A 1 83 ? -9.007 5.239 -0.866 1.00 97.50 83 LEU A C 1
ATOM 668 O O . LEU A 1 83 ? -9.638 4.685 -1.765 1.00 97.50 83 LEU A O 1
ATOM 672 N N . PHE A 1 84 ? -8.990 4.774 0.379 1.00 97.12 84 PHE A N 1
ATOM 673 C CA . PHE A 1 84 ? -9.860 3.698 0.845 1.00 97.12 84 PHE A CA 1
ATOM 674 C C . PHE A 1 84 ? -10.468 4.042 2.201 1.00 97.12 84 PHE A C 1
ATOM 676 O O . PHE A 1 84 ? -9.850 4.719 3.031 1.00 97.12 84 PHE A O 1
ATOM 683 N N . GLU A 1 85 ? -11.680 3.538 2.425 1.00 97.12 85 GLU A N 1
ATOM 684 C CA . GLU A 1 85 ? -12.403 3.645 3.686 1.00 97.12 85 GLU A CA 1
ATOM 685 C C . GLU A 1 85 ? -13.134 2.333 3.969 1.00 97.12 85 GLU A C 1
ATOM 687 O O . GLU A 1 85 ? -14.034 1.935 3.236 1.00 97.12 85 GLU A O 1
ATOM 692 N N . GLU A 1 86 ? -12.751 1.666 5.054 1.00 96.69 86 GLU A N 1
ATOM 693 C CA . GLU A 1 86 ? -13.286 0.361 5.432 1.00 96.69 86 GLU A CA 1
ATOM 694 C C . GLU A 1 86 ? -13.662 0.346 6.910 1.00 96.69 86 GLU A C 1
ATOM 696 O O . GLU A 1 86 ? -12.980 0.921 7.759 1.00 96.69 86 GLU A O 1
ATOM 701 N N . LYS A 1 87 ? -14.764 -0.332 7.232 1.00 95.12 87 LYS A N 1
ATOM 702 C CA . LYS A 1 87 ? -15.240 -0.485 8.609 1.00 95.12 87 LYS A CA 1
ATOM 703 C C . LYS A 1 87 ? -14.859 -1.863 9.129 1.00 95.12 87 LYS A C 1
ATOM 705 O O . LYS A 1 87 ? -15.240 -2.874 8.544 1.00 95.12 87 LYS A O 1
ATOM 710 N N . LEU A 1 88 ? -14.143 -1.895 10.247 1.00 94.50 88 LEU A N 1
ATOM 711 C CA . LEU A 1 88 ? -13.710 -3.112 10.916 1.00 94.50 88 LEU A CA 1
ATOM 712 C C . LEU A 1 88 ? -14.445 -3.265 12.249 1.00 94.50 88 LEU A C 1
ATOM 714 O O . LEU A 1 88 ? -14.427 -2.362 13.083 1.00 94.50 88 LEU A O 1
ATOM 718 N N . LEU A 1 89 ? -15.076 -4.420 12.453 1.00 95.12 89 LEU A N 1
ATOM 719 C CA . LEU A 1 89 ? -15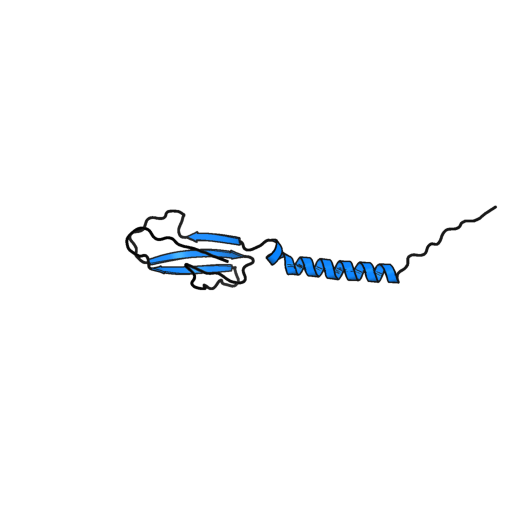.649 -4.782 13.744 1.00 95.12 89 LEU A CA 1
ATOM 720 C C . LEU A 1 89 ? -14.532 -5.300 14.661 1.00 95.12 89 LEU A C 1
ATOM 722 O O . LEU A 1 89 ? -13.824 -6.241 14.305 1.00 95.12 89 LEU A O 1
ATOM 726 N N . LEU A 1 90 ? -14.378 -4.678 15.823 1.00 94.62 90 LEU A N 1
ATOM 727 C CA . LEU A 1 90 ? -13.386 -5.032 16.828 1.00 94.62 90 LEU A CA 1
ATOM 728 C C . LEU A 1 90 ? -13.939 -6.082 17.789 1.00 94.62 90 LEU A C 1
ATOM 730 O O . LEU A 1 90 ? -15.104 -6.039 18.193 1.00 94.62 90 LEU A O 1
ATOM 734 N N . SER A 1 91 ? -13.070 -7.003 18.193 1.00 93.81 91 SER A N 1
ATOM 735 C CA . SER A 1 91 ? -13.333 -7.895 19.322 1.00 93.81 91 SER A CA 1
ATOM 736 C C . SER A 1 91 ? -12.907 -7.227 20.633 1.00 93.81 91 SER A C 1
ATOM 738 O O . SER A 1 91 ? -12.003 -6.390 20.619 1.00 93.81 91 SER A O 1
ATOM 740 N N . PRO A 1 92 ? -13.501 -7.586 21.784 1.00 93.81 92 PRO A N 1
ATOM 741 C CA . PRO A 1 92 ? -13.015 -7.113 23.075 1.00 93.81 92 PRO A CA 1
ATOM 742 C C . PRO A 1 92 ? -11.532 -7.457 23.285 1.00 93.81 92 PRO A C 1
ATOM 744 O O . PRO A 1 92 ? -11.120 -8.596 23.068 1.00 93.81 92 PRO A O 1
ATOM 747 N N . GLY A 1 93 ? -10.744 -6.480 23.742 1.00 92.56 93 GLY A N 1
ATOM 748 C CA . GLY A 1 93 ? -9.306 -6.632 23.977 1.00 92.56 93 GLY A CA 1
ATOM 749 C C . GLY A 1 93 ? -8.437 -6.064 22.851 1.00 92.56 93 GLY A C 1
ATOM 750 O O . GLY A 1 93 ? -8.806 -5.095 22.188 1.00 92.56 93 GLY A O 1
ATOM 751 N N . SER A 1 94 ? -7.245 -6.639 22.671 1.00 93.25 94 SER A N 1
ATOM 752 C CA . SER A 1 94 ? -6.276 -6.170 21.675 1.00 93.25 94 SER A CA 1
ATOM 753 C C . SER A 1 94 ? -6.601 -6.720 20.287 1.00 93.25 94 SER A C 1
ATOM 755 O O . SER A 1 94 ? -6.769 -7.927 20.118 1.00 93.25 94 SER A O 1
ATOM 757 N N . ASN A 1 95 ? -6.665 -5.833 19.294 1.00 94.12 95 ASN A N 1
ATOM 758 C CA . ASN A 1 95 ? -6.919 -6.180 17.899 1.00 94.12 95 ASN A CA 1
ATOM 759 C C . ASN A 1 95 ? -5.698 -5.794 17.057 1.00 94.12 95 ASN A C 1
ATOM 761 O O . ASN A 1 95 ? -5.225 -4.662 17.137 1.00 94.12 95 ASN A O 1
ATOM 765 N N . ILE A 1 96 ? -5.214 -6.719 16.225 1.00 94.06 96 ILE A N 1
ATOM 766 C CA . ILE A 1 96 ? -4.161 -6.444 15.242 1.00 94.06 96 ILE A CA 1
ATOM 767 C C . ILE A 1 96 ? -4.833 -6.173 13.898 1.00 94.06 96 ILE A C 1
ATOM 769 O O . ILE A 1 96 ? -5.619 -6.987 13.416 1.00 94.06 96 ILE A O 1
ATOM 773 N N . ILE A 1 97 ? -4.526 -5.017 13.314 1.00 93.94 97 ILE A N 1
ATOM 774 C CA . ILE A 1 97 ? -5.023 -4.600 12.004 1.00 93.94 97 ILE A CA 1
ATOM 775 C C . ILE A 1 97 ? -3.870 -4.702 11.019 1.00 93.94 97 ILE A C 1
ATOM 777 O O . ILE A 1 97 ? -2.831 -4.071 11.203 1.00 93.94 97 ILE A O 1
ATOM 781 N N . GLU A 1 98 ? -4.063 -5.490 9.972 1.00 95.19 98 GLU A N 1
ATOM 782 C CA . GLU A 1 98 ? -3.063 -5.717 8.946 1.00 95.19 98 GLU A CA 1
ATOM 783 C C . GLU A 1 98 ? -3.529 -5.165 7.599 1.00 95.19 98 GLU A C 1
ATOM 785 O O . GLU A 1 98 ? -4.617 -5.499 7.126 1.00 95.19 98 GLU A O 1
ATOM 790 N N . ILE A 1 99 ? -2.676 -4.355 6.968 1.00 95.44 99 ILE A N 1
ATOM 791 C CA . ILE A 1 99 ? -2.861 -3.873 5.600 1.00 95.44 99 ILE A CA 1
ATOM 792 C C . ILE A 1 99 ? -1.736 -4.438 4.734 1.00 95.44 99 ILE A C 1
ATOM 794 O O . ILE A 1 99 ? -0.563 -4.283 5.075 1.00 95.44 99 ILE A O 1
ATOM 798 N N . ARG A 1 100 ? -2.084 -5.076 3.612 1.00 94.94 100 ARG A N 1
ATOM 799 C CA . ARG A 1 100 ? -1.111 -5.579 2.625 1.00 94.94 100 ARG A CA 1
ATOM 800 C C . ARG A 1 100 ? -1.485 -5.148 1.217 1.00 94.94 100 ARG A C 1
ATOM 802 O O . ARG A 1 100 ? -2.660 -5.240 0.859 1.00 94.94 100 ARG A O 1
ATOM 809 N N . ALA A 1 101 ? -0.482 -4.744 0.445 1.00 91.12 101 ALA A N 1
ATOM 810 C CA . ALA A 1 101 ? -0.565 -4.425 -0.978 1.00 91.12 101 ALA A CA 1
ATOM 811 C C . ALA A 1 101 ? 0.305 -5.370 -1.812 1.00 91.12 101 ALA A C 1
ATOM 813 O O . ALA A 1 101 ? 1.270 -5.922 -1.232 1.00 91.12 101 ALA A O 1
#

Radius of gyration: 26.94 Å; Cα contacts (8 Å, |Δi|>4): 113; chains: 1; bounding box: 68×27×75 Å

Mean predicted aligned error: 7.17 Å

pLDDT: mean 90.91, std 11.75, range [47.38, 98.31]

Secondary structure (DSSP, 8-state):
-----------HHHHHHHHHHHHHHHHHHHHHHHHHH--EEEEEESPTT---S-SEEEEEEEEES-S--EETTEE----TTSEEEEEEEPPSS-----EE-

Foldseek 3Di:
DDDPPDDPDDPVVVVVVVVVVVVVVVVVCVVCVLVVVDKDKAWPPDPPPDDDPDQKGKTKIFMGSDPWKDKPNHTFDADPRRIGIDIDGHDPDDDDIDMDD